Protein AF-A0A497J2Y2-F1 (afdb_monomer)

Solvent-accessible surface area (backbone atoms only — not comparable to full-atom values): 8817 Å² total; per-residue (Å²): 111,66,63,41,43,78,73,66,72,46,55,60,48,78,49,49,23,63,86,72,72,40,48,60,57,31,65,88,72,37,44,64,52,50,54,48,27,45,78,69,70,28,34,42,35,37,50,29,30,67,93,54,101,76,54,23,18,45,43,56,39,52,46,61,48,42,71,74,39,60,85,33,42,36,33,36,28,33,26,6,54,91,41,33,68,46,28,46,52,44,32,60,77,34,89,37,39,28,38,23,44,18,94,45,50,27,68,55,52,43,51,44,32,79,64,60,38,38,80,37,28,30,64,41,26,61,70,92,82,35,53,56,68,59,34,52,45,22,54,69,68,22,92,65,56,70,69,45,43,48,25,20,71,41,52,34,52,29,61,69,54,68,54,80,77,96,121

Radius of gyration: 15.16 Å; Cα contacts (8 Å, |Δi|>4): 322; chains: 1; bounding box: 32×37×40 Å

Nearest PDB structures (foldseek):
  3cjp-assembly1_B  TM=8.820E-01  e=4.544E-08  Clostridium acetobutylicum ATCC 824
  2dvu-assembly1_C  TM=8.072E-01  e=1.296E-07  Rhizobium sp. MTP-10005
  4qro-assembly1_A  TM=7.918E-01  e=1.227E-07  Polaromonas sp. JS666
  2dvt-assembly1_C  TM=7.922E-01  e=1.805E-07  Rhizobium sp. MTP-10005
  2dvu-assembly1_B  TM=8.020E-01  e=2.806E-07  Rhizobium sp. MTP-10005

Structure (mmCIF, N/CA/C/O backbone):
data_AF-A0A497J2Y2-F1
#
_entry.id   AF-A0A497J2Y2-F1
#
loop_
_atom_site.group_PDB
_atom_site.id
_atom_site.type_symbol
_atom_site.label_atom_id
_atom_site.label_alt_id
_atom_site.label_comp_id
_atom_site.label_asym_id
_atom_site.label_entity_id
_atom_site.label_seq_id
_atom_site.pdbx_PDB_ins_code
_atom_site.Cartn_x
_atom_site.Cartn_y
_atom_site.Cartn_z
_atom_site.occupancy
_atom_site.B_iso_or_equiv
_atom_site.auth_seq_id
_atom_site.auth_comp_id
_atom_site.auth_asym_id
_atom_site.auth_atom_id
_atom_site.pdbx_PDB_model_num
ATOM 1 N N . MET A 1 1 ? 3.227 -16.849 -11.328 1.00 88.31 1 MET A N 1
ATOM 2 C CA . MET A 1 1 ? 2.264 -16.055 -10.530 1.00 88.31 1 MET A CA 1
ATOM 3 C C . MET A 1 1 ? 0.906 -16.745 -10.469 1.00 88.31 1 MET A C 1
ATOM 5 O O . MET A 1 1 ? 0.468 -17.038 -9.366 1.00 88.31 1 MET A O 1
ATOM 9 N N . GLU A 1 2 ? 0.294 -17.099 -11.608 1.00 93.62 2 GLU A N 1
ATOM 10 C CA . GLU A 1 2 ? -1.011 -17.793 -11.644 1.00 93.62 2 GLU A CA 1
ATOM 11 C C . GLU A 1 2 ? -1.109 -19.046 -10.772 1.00 93.62 2 GLU A C 1
ATOM 13 O O . GLU A 1 2 ? -2.014 -19.134 -9.951 1.00 93.62 2 GLU A O 1
ATOM 18 N N . ASP A 1 3 ? -0.170 -19.984 -10.915 1.00 96.25 3 ASP A N 1
ATOM 19 C CA . ASP A 1 3 ? -0.136 -21.217 -10.115 1.00 96.25 3 ASP A CA 1
ATOM 20 C C . ASP A 1 3 ? -0.109 -20.931 -8.602 1.00 96.25 3 ASP A C 1
ATOM 22 O O . ASP A 1 3 ? -0.811 -21.568 -7.819 1.00 96.25 3 ASP A O 1
ATOM 26 N N . GLY A 1 4 ? 0.631 -19.895 -8.192 1.00 96.25 4 GLY A N 1
ATOM 27 C CA . GLY A 1 4 ? 0.705 -19.465 -6.798 1.00 96.25 4 GLY A CA 1
ATOM 28 C C . GLY A 1 4 ? -0.662 -19.070 -6.238 1.00 96.25 4 GLY A C 1
ATOM 29 O O . GLY A 1 4 ? -1.042 -19.501 -5.150 1.00 96.25 4 GLY A O 1
ATOM 30 N N . VAL A 1 5 ? -1.422 -18.290 -7.008 1.00 95.00 5 VAL A N 1
ATOM 31 C CA . VAL A 1 5 ? -2.756 -17.822 -6.606 1.00 95.00 5 VAL A CA 1
ATOM 32 C C . VAL A 1 5 ? -3.793 -18.943 -6.706 1.00 95.00 5 VAL A C 1
ATOM 34 O O . VAL A 1 5 ? -4.541 -19.172 -5.759 1.00 95.00 5 VAL A O 1
ATOM 37 N N . LYS A 1 6 ? -3.829 -19.673 -7.827 1.00 94.38 6 LYS A N 1
ATOM 38 C CA . LYS A 1 6 ? -4.859 -20.688 -8.110 1.00 94.38 6 LYS A CA 1
ATOM 39 C C . LYS A 1 6 ? -4.683 -21.975 -7.303 1.00 94.38 6 LYS A C 1
ATOM 41 O O . LYS A 1 6 ? -5.679 -22.616 -6.981 1.00 94.38 6 LYS A O 1
ATOM 46 N N . HIS A 1 7 ? -3.446 -22.360 -6.987 1.00 96.69 7 HIS A N 1
ATOM 47 C CA . HIS A 1 7 ? -3.152 -23.693 -6.448 1.00 96.69 7 HIS A CA 1
ATOM 48 C C . HIS A 1 7 ? -2.343 -23.686 -5.147 1.00 96.69 7 HIS A C 1
ATOM 50 O O . HIS A 1 7 ? -2.390 -24.671 -4.415 1.00 96.69 7 HIS A O 1
ATOM 56 N N . LYS A 1 8 ? -1.641 -22.594 -4.814 1.00 96.62 8 LYS A N 1
ATOM 57 C CA . LYS A 1 8 ? -0.794 -22.510 -3.602 1.00 96.6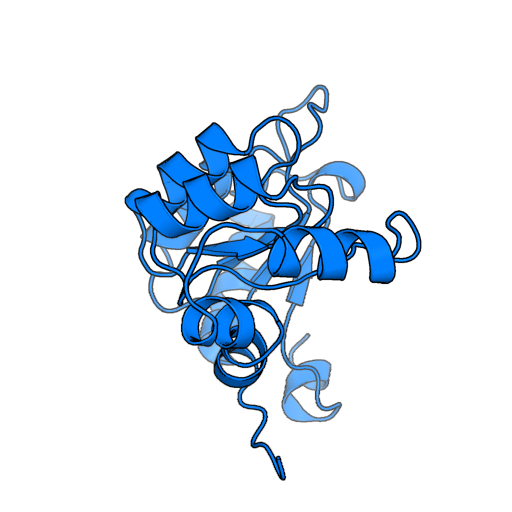2 8 LYS A CA 1
ATOM 58 C C . LYS A 1 8 ? -1.315 -21.544 -2.537 1.00 96.62 8 LYS A C 1
ATOM 60 O O . LYS A 1 8 ? -0.655 -21.334 -1.524 1.00 96.62 8 LYS A O 1
ATOM 65 N N . GLY A 1 9 ? -2.495 -20.962 -2.749 1.00 94.94 9 GLY A N 1
ATOM 66 C CA . GLY A 1 9 ? -3.165 -20.108 -1.768 1.00 94.94 9 GLY A CA 1
ATOM 67 C C . GLY A 1 9 ? -2.575 -18.704 -1.624 1.00 94.94 9 GLY A C 1
ATOM 68 O O . GLY A 1 9 ? -2.899 -18.021 -0.653 1.00 94.94 9 GLY A O 1
ATOM 69 N N . PHE A 1 10 ? -1.734 -18.246 -2.559 1.00 96.75 10 PHE A N 1
ATOM 70 C CA . PHE A 1 10 ? -1.225 -16.873 -2.533 1.00 96.75 10 PHE A CA 1
ATOM 71 C C . PHE A 1 10 ? -2.371 -15.874 -2.721 1.00 96.75 10 PHE A C 1
ATOM 73 O O . PHE A 1 10 ? -3.274 -16.087 -3.529 1.00 96.75 10 PHE A O 1
ATOM 80 N N . LYS A 1 11 ? -2.324 -14.772 -1.969 1.00 96.81 11 LYS A N 1
ATOM 81 C CA . LYS A 1 11 ? -3.404 -13.775 -1.897 1.00 96.81 11 LYS A CA 1
ATOM 82 C C . LYS A 1 11 ? -3.032 -12.401 -2.453 1.00 96.81 11 LYS A C 1
ATOM 84 O O . LYS A 1 11 ? -3.820 -11.484 -2.310 1.00 96.81 11 LYS A O 1
ATOM 89 N N . GLY A 1 12 ? -1.852 -12.242 -3.048 1.00 97.19 12 GLY A N 1
ATOM 90 C CA . GLY A 1 12 ? -1.335 -10.953 -3.510 1.00 97.19 12 GLY A CA 1
ATOM 91 C C . GLY A 1 12 ? -0.000 -11.093 -4.233 1.00 97.19 12 GLY A C 1
ATOM 92 O O . GLY A 1 12 ? 0.609 -12.167 -4.219 1.00 97.19 12 GLY A O 1
ATOM 93 N N . ILE A 1 13 ? 0.450 -10.007 -4.857 1.00 97.94 13 ILE A N 1
ATOM 94 C CA . ILE A 1 13 ? 1.747 -9.908 -5.540 1.00 97.94 13 ILE A CA 1
ATOM 95 C C . ILE A 1 13 ? 2.511 -8.716 -4.955 1.00 97.94 13 ILE A C 1
ATOM 97 O O . ILE A 1 13 ? 1.941 -7.643 -4.772 1.00 97.94 13 ILE A O 1
ATOM 101 N N . LYS A 1 14 ? 3.802 -8.897 -4.660 1.00 97.56 14 LYS A N 1
ATOM 102 C CA . LYS A 1 14 ? 4.692 -7.861 -4.116 1.00 97.56 14 LYS A CA 1
ATOM 103 C C . LYS A 1 14 ? 5.864 -7.625 -5.063 1.00 97.56 14 LYS A C 1
ATOM 105 O O . LYS A 1 14 ? 6.467 -8.588 -5.525 1.00 97.56 14 LYS A O 1
ATOM 110 N N . LEU A 1 15 ? 6.175 -6.358 -5.320 1.00 97.38 15 LEU A N 1
ATOM 111 C CA . LEU A 1 15 ? 7.235 -5.905 -6.224 1.00 97.38 15 LEU A CA 1
ATOM 112 C C . LEU A 1 15 ? 8.209 -4.960 -5.500 1.00 97.38 15 LEU A C 1
ATOM 114 O O . LEU A 1 15 ? 7.786 -4.188 -4.625 1.00 97.38 15 LEU A O 1
ATOM 118 N N . HIS A 1 16 ? 9.491 -4.982 -5.886 1.00 95.50 16 HIS A N 1
ATOM 119 C CA . HIS A 1 16 ? 10.537 -4.105 -5.336 1.00 95.50 16 HIS A CA 1
ATOM 120 C C . HIS A 1 16 ? 11.204 -3.257 -6.436 1.00 95.50 16 HIS A C 1
ATOM 122 O O . HIS A 1 16 ? 12.373 -3.480 -6.748 1.00 95.50 16 HIS A O 1
ATOM 128 N N . PRO A 1 17 ? 10.503 -2.234 -6.971 1.00 94.06 17 PRO A N 1
ATOM 129 C CA . PRO A 1 17 ? 10.947 -1.402 -8.101 1.00 94.06 17 PRO A CA 1
ATOM 130 C C . PRO A 1 17 ? 12.397 -0.909 -7.999 1.00 94.06 17 PRO A C 1
ATOM 132 O O . PRO A 1 17 ? 13.183 -1.038 -8.935 1.00 94.06 17 PRO A O 1
ATOM 135 N N . ARG A 1 18 ? 12.785 -0.413 -6.817 1.00 90.19 18 ARG A N 1
ATOM 136 C CA . ARG A 1 18 ? 14.147 0.053 -6.530 1.00 90.19 18 ARG A CA 1
ATOM 137 C C . ARG A 1 18 ? 15.188 -1.067 -6.619 1.00 90.19 18 ARG A C 1
ATOM 139 O O . ARG A 1 18 ? 16.223 -0.897 -7.253 1.00 90.19 18 ARG A O 1
ATOM 146 N N . ASN A 1 19 ? 14.948 -2.190 -5.943 1.00 90.94 19 ASN A N 1
ATOM 147 C CA . ASN A 1 19 ? 15.896 -3.307 -5.869 1.00 90.94 19 ASN A CA 1
ATOM 148 C C . ASN A 1 19 ? 15.991 -4.075 -7.191 1.00 90.94 19 ASN A C 1
ATOM 150 O O . ASN A 1 19 ? 17.034 -4.644 -7.499 1.00 90.94 19 ASN A O 1
ATOM 154 N N . GLU A 1 20 ? 14.899 -4.089 -7.947 1.00 92.88 20 GLU A N 1
ATOM 155 C CA . GLU A 1 20 ? 14.740 -4.821 -9.203 1.00 92.88 20 GLU A CA 1
ATOM 156 C C . GLU A 1 20 ? 14.958 -3.914 -10.434 1.00 92.88 20 GLU A C 1
ATOM 158 O O . GLU A 1 20 ? 14.871 -4.382 -11.567 1.00 92.88 20 GLU A O 1
ATOM 163 N N . ALA A 1 21 ? 15.294 -2.637 -10.209 1.00 93.00 21 ALA A N 1
ATOM 164 C CA . ALA A 1 21 ? 15.669 -1.634 -11.206 1.00 93.00 21 ALA A CA 1
ATOM 165 C C . ALA A 1 21 ? 14.622 -1.383 -12.311 1.00 93.00 21 ALA A C 1
ATOM 167 O O . ALA A 1 21 ? 14.952 -1.338 -13.499 1.00 93.00 21 ALA A O 1
ATOM 168 N N . PHE A 1 22 ? 13.363 -1.167 -11.924 1.00 94.56 22 PHE A N 1
ATOM 169 C CA . PHE A 1 22 ? 12.305 -0.720 -12.834 1.00 94.56 22 PHE A CA 1
ATOM 170 C C . PHE A 1 22 ? 11.419 0.349 -12.189 1.00 94.56 22 PHE A C 1
ATOM 172 O O . PHE A 1 22 ? 11.196 0.293 -10.983 1.00 94.56 22 PHE A O 1
ATOM 179 N N . PRO A 1 23 ? 10.857 1.298 -12.957 1.00 95.06 23 PRO A N 1
ATOM 180 C CA . PRO A 1 23 ? 9.886 2.241 -12.417 1.00 95.06 23 PRO A CA 1
ATOM 181 C C . PRO A 1 23 ? 8.537 1.553 -12.173 1.00 95.06 23 PRO A C 1
ATOM 183 O O . PRO A 1 23 ? 8.110 0.716 -12.974 1.00 95.06 23 PRO A O 1
ATOM 186 N N . ILE A 1 24 ? 7.847 1.923 -11.088 1.00 96.06 24 ILE A N 1
ATOM 187 C CA . ILE A 1 24 ? 6.520 1.383 -10.722 1.00 96.06 24 ILE A CA 1
ATOM 188 C C . ILE A 1 24 ? 5.538 1.400 -11.904 1.00 96.06 24 ILE A C 1
ATOM 190 O O . ILE A 1 24 ? 4.823 0.427 -12.113 1.00 96.06 24 ILE A O 1
ATOM 194 N N . ASN A 1 25 ? 5.529 2.470 -12.697 1.00 96.56 25 ASN A N 1
ATOM 195 C CA . ASN A 1 25 ? 4.638 2.659 -13.843 1.00 96.56 25 ASN A CA 1
ATOM 196 C C . ASN A 1 25 ? 5.197 2.102 -15.167 1.00 96.56 25 ASN A C 1
ATOM 198 O O . ASN A 1 25 ? 4.777 2.524 -16.240 1.00 96.56 25 ASN A O 1
ATOM 202 N N . SER A 1 26 ? 6.161 1.175 -15.138 1.00 97.69 26 SER A N 1
ATOM 203 C CA . SER A 1 26 ? 6.675 0.575 -16.373 1.00 97.69 26 SER A CA 1
ATOM 204 C C . SER A 1 26 ? 5.570 -0.190 -17.109 1.00 97.69 26 SER A C 1
ATOM 206 O O . SER A 1 26 ? 5.223 -1.306 -16.723 1.00 97.69 26 SER A O 1
ATOM 208 N N . GLU A 1 27 ? 5.079 0.354 -18.223 1.00 97.25 27 GLU A N 1
ATOM 209 C CA . GLU A 1 27 ? 4.075 -0.320 -19.060 1.00 97.25 27 GLU A CA 1
ATOM 210 C C . GLU A 1 27 ? 4.556 -1.689 -19.549 1.00 97.25 27 GLU A C 1
ATOM 212 O O . GLU A 1 27 ? 3.810 -2.659 -19.587 1.00 97.25 27 GLU A O 1
ATOM 217 N N . LYS A 1 28 ? 5.842 -1.809 -19.883 1.00 97.44 28 LYS A N 1
ATOM 218 C CA . LYS A 1 28 ? 6.400 -3.061 -20.403 1.00 97.44 28 LYS A CA 1
ATOM 219 C C . LYS A 1 28 ? 6.516 -4.153 -19.336 1.00 97.44 28 LYS A C 1
ATOM 221 O O . LYS A 1 28 ? 6.362 -5.328 -19.660 1.00 97.44 28 LYS A O 1
ATOM 226 N N . LEU A 1 29 ? 6.863 -3.787 -18.101 1.00 97.06 29 LEU A N 1
ATOM 227 C CA . LEU A 1 29 ? 7.198 -4.753 -17.048 1.00 97.06 29 LEU A CA 1
ATOM 228 C C . LEU A 1 29 ? 6.062 -4.952 -16.045 1.00 97.06 29 LEU A C 1
ATOM 230 O O . LEU A 1 29 ? 5.816 -6.080 -15.625 1.00 97.06 29 LEU A O 1
ATOM 234 N N . VAL A 1 30 ? 5.372 -3.878 -15.662 1.00 98.19 30 VAL A N 1
ATOM 235 C CA . VAL A 1 30 ? 4.417 -3.881 -14.550 1.00 98.19 30 VAL A CA 1
ATOM 236 C C . VAL A 1 30 ? 2.974 -3.999 -15.033 1.00 98.19 30 VAL A C 1
ATOM 238 O O . VAL A 1 30 ? 2.201 -4.719 -14.405 1.00 98.19 30 VAL A O 1
ATOM 241 N N . PHE A 1 31 ? 2.590 -3.391 -16.160 1.00 98.31 31 PHE A N 1
ATOM 242 C CA . PHE A 1 31 ? 1.190 -3.452 -16.616 1.00 98.31 31 PHE A CA 1
ATOM 243 C C . PHE A 1 31 ? 0.720 -4.883 -16.938 1.00 98.31 31 PHE A C 1
ATOM 245 O O . PHE A 1 31 ? -0.386 -5.225 -16.526 1.00 98.31 31 PHE A O 1
ATOM 252 N N . PRO A 1 32 ? 1.531 -5.780 -17.541 1.00 98.31 32 PRO A N 1
ATOM 253 C CA . PRO A 1 32 ? 1.147 -7.187 -17.685 1.00 98.31 32 PRO A CA 1
ATOM 254 C C . PRO A 1 32 ? 0.916 -7.895 -16.339 1.00 98.31 32 PRO A C 1
ATOM 256 O O . PRO A 1 32 ? 0.085 -8.798 -16.237 1.00 98.31 32 PRO A O 1
ATOM 259 N N . ILE A 1 33 ? 1.631 -7.482 -15.285 1.00 98.12 33 ILE A N 1
ATOM 260 C CA . ILE A 1 33 ? 1.440 -8.003 -13.924 1.00 98.12 33 ILE A CA 1
ATOM 261 C C . ILE A 1 33 ? 0.136 -7.459 -13.331 1.00 98.12 33 ILE A C 1
ATOM 263 O O . ILE A 1 33 ? -0.596 -8.217 -12.697 1.00 98.12 33 ILE A O 1
ATOM 267 N N . ALA A 1 34 ? -0.181 -6.183 -13.560 1.00 98.44 34 ALA A N 1
ATOM 268 C CA . ALA A 1 34 ? -1.435 -5.568 -13.129 1.00 98.44 34 ALA A CA 1
ATOM 269 C C . ALA A 1 34 ? -2.654 -6.163 -13.841 1.00 98.44 34 ALA A C 1
ATOM 271 O O . ALA A 1 34 ? -3.631 -6.512 -13.181 1.00 98.44 34 ALA A O 1
ATOM 272 N N . GLU A 1 35 ? -2.567 -6.403 -15.149 1.00 98.38 35 GLU A N 1
ATOM 273 C CA . GLU A 1 35 ? -3.609 -7.096 -15.907 1.00 98.38 35 GLU A CA 1
ATOM 274 C C . GLU A 1 35 ? -3.843 -8.511 -15.354 1.00 98.38 35 GLU A C 1
ATOM 276 O O . GLU A 1 35 ? -4.981 -8.962 -15.191 1.00 98.38 35 GLU A O 1
ATOM 281 N N . LEU A 1 36 ? -2.765 -9.221 -15.007 1.00 98.00 36 LEU A N 1
ATOM 282 C CA . LEU A 1 36 ? -2.882 -10.529 -14.378 1.00 98.00 36 LEU A CA 1
ATOM 283 C C . LEU A 1 36 ? -3.501 -10.439 -12.975 1.00 98.00 36 LEU A C 1
ATOM 285 O O . LEU A 1 36 ? -4.358 -11.254 -12.630 1.00 98.00 36 LEU A O 1
ATOM 289 N N . ALA A 1 37 ? -3.091 -9.460 -12.170 1.00 98.25 37 ALA A N 1
ATOM 290 C CA . ALA A 1 37 ? -3.633 -9.223 -10.837 1.00 98.25 37 ALA A CA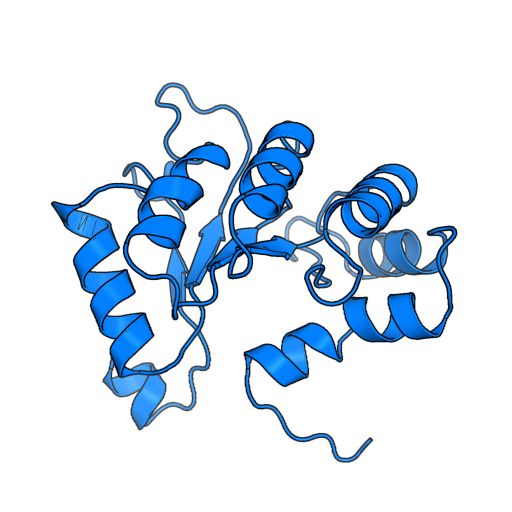 1
ATOM 291 C C . ALA A 1 37 ? -5.136 -8.904 -10.883 1.00 98.25 37 ALA A C 1
ATOM 293 O O . ALA A 1 37 ? -5.893 -9.456 -10.083 1.00 98.25 37 ALA A O 1
ATOM 294 N N . SER A 1 38 ? -5.570 -8.118 -11.875 1.00 98.06 38 SER A N 1
ATOM 295 C CA . SER A 1 38 ? -6.979 -7.845 -12.183 1.00 98.06 38 SER A CA 1
ATOM 296 C C . SER A 1 38 ? -7.751 -9.135 -12.469 1.00 98.06 38 SER A C 1
ATOM 298 O O . SER A 1 38 ? -8.711 -9.463 -11.763 1.00 98.06 38 SER A O 1
ATOM 300 N N . LYS A 1 39 ? -7.272 -9.954 -13.419 1.00 97.81 39 LYS A N 1
ATOM 301 C CA . LYS A 1 39 ? -7.891 -11.249 -13.776 1.00 97.81 39 LYS A CA 1
ATOM 302 C C . LYS A 1 39 ? -7.994 -12.200 -12.581 1.00 97.81 39 LYS A C 1
ATOM 304 O O . LYS A 1 39 ? -8.985 -12.916 -12.438 1.00 97.81 39 LYS A O 1
ATOM 309 N N . LEU A 1 40 ? -6.970 -12.219 -11.731 1.00 97.31 40 LEU A N 1
ATOM 310 C CA . LEU A 1 40 ? -6.896 -13.078 -10.548 1.00 97.31 40 LEU A CA 1
ATOM 311 C C . LEU A 1 40 ? -7.593 -12.489 -9.313 1.00 97.31 40 LEU A C 1
ATOM 313 O O . LEU A 1 40 ? -7.754 -13.209 -8.328 1.00 97.31 40 LEU A O 1
ATOM 317 N N . LYS A 1 41 ? -8.019 -11.221 -9.364 1.00 96.94 41 LYS A N 1
ATOM 318 C CA . LYS A 1 41 ? -8.623 -10.471 -8.252 1.00 96.94 41 LYS A CA 1
ATOM 319 C C . LYS A 1 41 ? -7.750 -10.471 -6.994 1.00 96.94 41 LYS A C 1
ATOM 321 O O . LYS A 1 41 ? -8.230 -10.749 -5.895 1.00 96.94 41 LYS A O 1
ATOM 326 N N . VAL A 1 42 ? -6.461 -10.179 -7.162 1.00 98.19 42 VAL A N 1
ATOM 327 C CA . VAL A 1 42 ? -5.494 -10.067 -6.059 1.00 98.19 42 VAL A CA 1
ATOM 328 C C . VAL A 1 42 ? -4.848 -8.676 -6.037 1.00 98.19 42 VAL A C 1
ATOM 330 O O . VAL A 1 42 ? -4.633 -8.098 -7.100 1.00 98.19 42 VAL A O 1
ATOM 333 N N . PRO A 1 43 ? -4.523 -8.117 -4.857 1.00 98.62 43 PRO A N 1
ATOM 334 C CA . PRO A 1 43 ? -3.850 -6.831 -4.744 1.00 98.62 43 PRO A CA 1
ATOM 335 C C . PRO A 1 43 ? -2.395 -6.876 -5.225 1.00 98.62 43 PRO A C 1
ATOM 337 O O . PRO A 1 43 ? -1.713 -7.908 -5.144 1.00 98.62 43 PRO A O 1
ATOM 340 N N . LEU A 1 44 ? -1.904 -5.704 -5.622 1.00 98.75 44 LEU A N 1
ATOM 341 C CA . LEU A 1 44 ? -0.484 -5.419 -5.800 1.00 98.75 44 LEU A CA 1
ATOM 342 C C . LEU A 1 44 ? 0.042 -4.637 -4.598 1.00 98.75 44 LEU A C 1
ATOM 344 O O . LEU A 1 44 ? -0.569 -3.659 -4.187 1.00 98.75 44 LEU A O 1
ATOM 348 N N . LEU A 1 45 ? 1.194 -5.022 -4.059 1.00 98.69 45 LEU A N 1
ATOM 349 C CA . LEU A 1 45 ? 1.924 -4.263 -3.047 1.00 98.69 45 LEU A CA 1
ATOM 350 C C . LEU A 1 45 ? 3.256 -3.813 -3.645 1.00 98.69 45 LEU A C 1
ATOM 352 O O . LEU A 1 45 ? 4.072 -4.636 -4.058 1.00 98.69 45 LEU A O 1
ATOM 356 N N . PHE A 1 46 ? 3.524 -2.514 -3.630 1.00 98.12 46 PHE A N 1
ATOM 357 C CA . PHE A 1 46 ? 4.799 -1.973 -4.095 1.00 98.12 46 PHE A CA 1
ATOM 358 C C . PHE A 1 46 ? 5.664 -1.577 -2.914 1.00 98.12 46 PHE A C 1
ATOM 360 O O . PHE A 1 46 ? 5.177 -1.083 -1.899 1.00 98.12 46 PHE A O 1
ATOM 367 N N . HIS A 1 47 ? 6.964 -1.856 -2.991 1.00 96.69 47 HIS A N 1
ATOM 368 C CA . HIS A 1 47 ? 7.906 -1.140 -2.139 1.00 96.69 47 HIS A CA 1
ATOM 369 C C . HIS A 1 47 ? 7.951 0.300 -2.640 1.00 96.69 47 HIS A C 1
ATOM 371 O O . HIS A 1 47 ? 8.187 0.514 -3.828 1.00 96.69 47 HIS A O 1
ATOM 377 N N . THR A 1 48 ? 7.681 1.260 -1.758 1.00 94.88 48 THR A N 1
ATOM 378 C CA . THR A 1 48 ? 7.679 2.679 -2.116 1.00 94.88 48 THR A CA 1
ATOM 379 C C . THR A 1 48 ? 8.455 3.495 -1.097 1.00 94.88 48 THR A C 1
ATOM 381 O O . THR A 1 48 ? 8.602 3.098 0.061 1.00 94.88 48 THR A O 1
ATOM 384 N N . GLY A 1 49 ? 8.932 4.654 -1.531 1.00 81.75 49 GLY A N 1
ATOM 385 C CA . GLY A 1 49 ? 9.761 5.514 -0.703 1.00 81.75 49 GLY A CA 1
ATOM 386 C C . GLY A 1 49 ? 11.246 5.175 -0.768 1.00 81.75 49 GLY A C 1
ATOM 387 O O . GLY A 1 49 ? 11.674 4.278 -1.487 1.00 81.75 49 GLY A O 1
ATOM 388 N N . ASP A 1 50 ? 12.009 5.948 0.007 1.00 74.12 50 ASP A N 1
ATOM 389 C CA . ASP A 1 50 ? 13.447 6.198 -0.144 1.00 74.12 50 ASP A CA 1
ATOM 390 C C . ASP A 1 50 ? 13.806 6.790 -1.522 1.00 74.12 50 ASP A C 1
ATOM 392 O O . ASP A 1 50 ? 13.591 6.147 -2.547 1.00 74.12 50 ASP A O 1
ATOM 396 N N . PRO A 1 51 ? 14.376 8.009 -1.586 1.00 62.88 51 PRO A N 1
ATOM 397 C CA . PRO A 1 51 ? 14.877 8.534 -2.848 1.00 62.88 51 PRO A CA 1
ATOM 398 C C . PRO A 1 51 ? 16.022 7.638 -3.332 1.00 62.88 51 PRO A C 1
ATOM 400 O O . PRO A 1 51 ? 17.091 7.589 -2.719 1.00 62.88 51 PRO A O 1
ATOM 403 N N . ASP A 1 52 ? 15.792 6.904 -4.415 1.00 66.88 52 ASP A N 1
ATOM 404 C CA . ASP A 1 52 ? 16.867 6.361 -5.232 1.00 66.88 52 ASP A CA 1
ATOM 405 C C . ASP A 1 52 ? 17.225 7.364 -6.338 1.00 66.88 52 ASP A C 1
ATOM 407 O O . ASP A 1 52 ? 16.496 8.321 -6.604 1.00 66.88 52 ASP A O 1
ATOM 411 N N . THR A 1 53 ? 18.387 7.180 -6.965 1.00 69.81 53 THR A N 1
ATOM 412 C CA . THR A 1 53 ? 18.879 8.071 -8.029 1.00 69.81 53 THR A CA 1
ATOM 413 C C . THR A 1 53 ? 17.932 8.145 -9.234 1.00 69.81 53 THR A C 1
ATOM 415 O O . THR A 1 53 ? 18.047 9.070 -10.033 1.00 69.81 53 THR A O 1
ATOM 418 N N . TYR A 1 54 ? 17.008 7.191 -9.376 1.00 80.94 54 TYR A N 1
ATOM 419 C CA . TYR A 1 54 ? 16.217 6.977 -10.584 1.00 80.94 54 TYR A CA 1
ATOM 420 C C . TYR A 1 54 ? 14.715 7.262 -10.408 1.00 80.94 54 TYR A C 1
ATOM 422 O O . TYR A 1 54 ? 13.977 7.245 -11.390 1.00 80.94 54 TYR A O 1
ATOM 430 N N . GLY A 1 55 ? 14.251 7.537 -9.187 1.00 88.75 55 GLY A N 1
ATOM 431 C CA . GLY A 1 55 ? 12.843 7.762 -8.857 1.00 88.75 55 GLY A CA 1
ATOM 432 C C . GLY A 1 55 ? 11.956 6.518 -8.978 1.00 88.75 55 GLY A C 1
ATOM 433 O O . GLY A 1 55 ? 10.736 6.651 -9.020 1.00 88.75 55 GLY A O 1
ATOM 434 N N . PHE A 1 56 ? 12.520 5.307 -9.035 1.00 93.69 56 PHE A N 1
ATOM 435 C CA . PHE A 1 56 ? 11.766 4.099 -9.399 1.00 93.69 56 PHE A CA 1
ATOM 436 C C . PHE A 1 56 ? 10.656 3.738 -8.412 1.00 93.69 56 PHE A C 1
ATOM 438 O O . PHE A 1 56 ? 9.618 3.218 -8.821 1.00 93.69 56 PHE A O 1
ATOM 445 N N . ALA A 1 57 ? 10.863 4.035 -7.129 1.00 94.00 57 ALA A N 1
ATOM 446 C CA . ALA A 1 57 ? 9.928 3.750 -6.044 1.00 94.00 57 ALA A CA 1
ATOM 447 C C . ALA A 1 57 ? 9.113 4.981 -5.587 1.00 94.00 57 ALA A C 1
ATOM 449 O O . ALA A 1 57 ? 8.582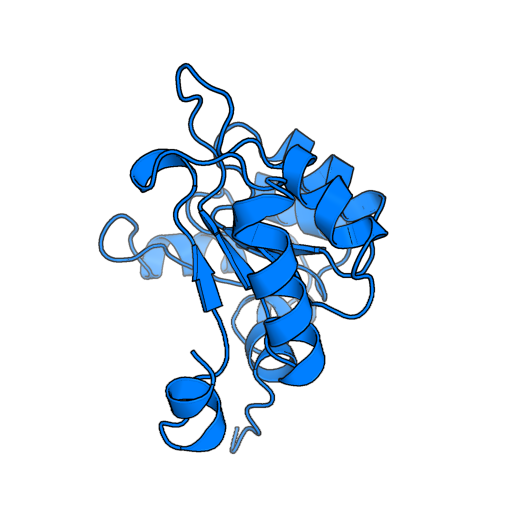 4.988 -4.470 1.00 94.00 57 ALA A O 1
ATOM 450 N N . GLN A 1 58 ? 9.023 6.034 -6.410 1.00 95.25 58 GLN A N 1
ATOM 451 C CA . GLN A 1 58 ? 8.268 7.239 -6.063 1.00 95.25 58 GLN A CA 1
ATOM 452 C C . GLN A 1 58 ? 6.756 6.930 -5.974 1.00 95.25 58 GLN A C 1
ATOM 454 O O . GLN A 1 58 ? 6.183 6.441 -6.949 1.00 95.25 58 GLN A O 1
ATOM 459 N N . PRO A 1 59 ? 6.075 7.224 -4.844 1.00 95.88 59 PRO A N 1
ATOM 460 C CA . PRO A 1 59 ? 4.680 6.827 -4.639 1.00 95.88 59 PRO A CA 1
ATOM 461 C C . PRO A 1 59 ? 3.711 7.353 -5.698 1.00 95.88 59 PRO A C 1
ATOM 463 O O . PRO A 1 59 ? 2.785 6.647 -6.070 1.00 95.88 59 PRO A O 1
ATOM 466 N N . THR A 1 60 ? 3.924 8.558 -6.230 1.00 96.50 60 THR A N 1
ATOM 467 C CA . THR A 1 60 ? 3.035 9.142 -7.251 1.00 96.50 60 THR A CA 1
ATOM 468 C C . THR A 1 60 ? 2.963 8.318 -8.532 1.00 96.50 60 THR A C 1
ATOM 470 O O . THR A 1 60 ? 1.954 8.390 -9.224 1.00 96.50 60 THR A O 1
ATOM 473 N N . LEU A 1 61 ? 3.973 7.489 -8.821 1.00 96.81 61 LEU A N 1
ATOM 474 C CA . LEU A 1 61 ? 3.971 6.605 -9.989 1.00 96.81 61 LEU A CA 1
ATOM 475 C C . LEU A 1 61 ? 2.895 5.514 -9.911 1.00 96.81 61 LEU A C 1
ATOM 477 O O . LEU A 1 61 ? 2.528 4.960 -10.942 1.00 96.81 61 LEU A O 1
ATOM 481 N N . VAL A 1 62 ? 2.349 5.201 -8.725 1.00 97.81 62 VAL A N 1
ATOM 482 C CA . VAL A 1 62 ? 1.208 4.269 -8.652 1.00 97.81 62 VAL A CA 1
ATOM 483 C C . VAL A 1 62 ? -0.065 4.848 -9.279 1.00 97.81 62 VAL A C 1
ATOM 485 O O . VAL A 1 62 ? -0.982 4.084 -9.561 1.00 97.81 62 VAL A O 1
ATOM 488 N N . GLY A 1 63 ? -0.123 6.165 -9.519 1.00 98.38 63 GLY A N 1
ATOM 489 C CA . GLY A 1 63 ? -1.265 6.829 -10.149 1.00 98.38 63 GLY A CA 1
ATOM 490 C C . GLY A 1 63 ? -1.560 6.304 -11.554 1.00 98.38 63 GLY A C 1
ATOM 491 O O . GLY A 1 63 ? -2.712 6.023 -11.853 1.00 98.38 63 GLY A O 1
ATOM 492 N N . ASP A 1 64 ? -0.532 6.062 -12.373 1.00 98.31 64 ASP A N 1
ATOM 493 C CA . ASP A 1 64 ? -0.717 5.559 -13.745 1.00 98.31 64 ASP A CA 1
ATOM 494 C C . ASP A 1 64 ? -1.344 4.154 -13.759 1.00 98.31 64 ASP A C 1
ATOM 496 O O . ASP A 1 64 ? -2.208 3.840 -14.577 1.00 98.31 64 ASP A O 1
ATOM 500 N N . LEU A 1 65 ? -0.943 3.306 -12.804 1.00 98.06 65 LEU A N 1
ATOM 501 C CA . LEU A 1 65 ? -1.549 1.989 -12.591 1.00 98.06 65 LEU A CA 1
ATOM 502 C C . LEU A 1 65 ? -2.979 2.103 -12.065 1.00 98.06 65 LEU A C 1
ATOM 504 O O . LEU A 1 65 ? -3.839 1.339 -12.490 1.00 98.06 65 LEU A O 1
ATOM 508 N N . ALA A 1 66 ? -3.222 3.022 -11.131 1.00 98.38 66 ALA A N 1
ATOM 509 C CA . ALA A 1 66 ? -4.529 3.210 -10.521 1.00 98.38 66 ALA A CA 1
ATOM 510 C C . ALA A 1 66 ? -5.570 3.720 -11.528 1.00 98.38 66 ALA A C 1
ATOM 512 O O . ALA A 1 66 ? -6.705 3.250 -11.500 1.00 98.38 66 ALA A O 1
ATOM 513 N N . ASP A 1 67 ? -5.164 4.617 -12.429 1.00 98.44 67 ASP A N 1
ATOM 514 C CA . ASP A 1 67 ? -5.986 5.133 -13.529 1.00 98.44 67 ASP A CA 1
ATOM 515 C C . ASP A 1 67 ? -6.279 4.051 -14.579 1.00 98.44 67 ASP A C 1
ATOM 517 O O . ASP A 1 67 ? -7.416 3.881 -15.015 1.00 98.44 67 ASP A O 1
ATOM 521 N N . THR A 1 68 ? -5.260 3.264 -14.942 1.00 98.44 68 THR A N 1
ATOM 522 C CA . THR A 1 68 ? -5.379 2.226 -15.981 1.00 98.44 68 THR A CA 1
ATOM 523 C C . THR A 1 68 ? -6.140 0.985 -15.498 1.00 98.44 68 THR A C 1
ATOM 525 O O . THR A 1 68 ? -6.874 0.372 -16.271 1.00 98.44 68 THR A O 1
ATOM 528 N N . PHE A 1 69 ? -5.968 0.601 -14.229 1.00 98.38 69 PHE A N 1
ATOM 529 C CA . PHE A 1 69 ? -6.542 -0.606 -13.625 1.00 98.38 69 PHE A CA 1
ATOM 530 C C . PHE A 1 69 ? -7.333 -0.260 -12.348 1.00 98.38 69 PHE A C 1
ATOM 532 O O . PHE A 1 69 ? -6.942 -0.673 -11.246 1.00 98.38 69 PHE A O 1
ATOM 539 N N . PRO A 1 70 ? -8.444 0.496 -12.454 1.00 98.25 70 PRO A N 1
ATOM 540 C CA . PRO A 1 70 ? -9.209 0.978 -11.300 1.00 98.25 70 PRO A CA 1
ATOM 541 C C . PRO A 1 70 ? -9.790 -0.151 -10.430 1.00 98.25 70 PRO A C 1
ATOM 543 O O . PRO A 1 70 ? -10.100 0.051 -9.256 1.00 98.25 70 PRO A O 1
ATOM 546 N N . GLU A 1 71 ? -9.925 -1.361 -10.970 1.00 97.75 71 GLU A N 1
ATOM 547 C CA . GLU A 1 71 ? -10.381 -2.555 -10.258 1.00 97.75 71 GLU A CA 1
ATOM 548 C C . GLU A 1 71 ? -9.288 -3.247 -9.426 1.00 97.75 71 GLU A C 1
ATOM 550 O O . GLU A 1 71 ? -9.598 -4.064 -8.551 1.00 97.75 71 GLU A O 1
ATOM 555 N N . VAL A 1 72 ? -8.011 -2.948 -9.679 1.00 98.56 72 VAL A N 1
ATOM 556 C CA . VAL A 1 72 ? -6.885 -3.543 -8.953 1.00 98.56 72 VAL A CA 1
ATOM 557 C C . VAL A 1 72 ? -6.632 -2.744 -7.686 1.00 98.56 72 VAL A C 1
ATOM 559 O O . VAL A 1 72 ? -6.377 -1.547 -7.730 1.00 98.56 72 VAL A O 1
ATOM 562 N N . THR A 1 73 ? -6.651 -3.415 -6.535 1.00 98.81 73 THR A N 1
ATOM 563 C CA . THR A 1 73 ? -6.219 -2.796 -5.276 1.00 98.81 73 THR A CA 1
ATOM 564 C C . THR A 1 73 ? -4.699 -2.645 -5.269 1.00 98.81 73 THR A C 1
ATOM 566 O O . THR A 1 73 ? -3.978 -3.643 -5.373 1.00 98.81 73 THR A O 1
ATOM 569 N N . ILE A 1 74 ? -4.211 -1.417 -5.102 1.00 98.88 74 ILE A N 1
ATOM 570 C CA . ILE A 1 74 ? -2.782 -1.094 -5.077 1.00 98.88 74 ILE A CA 1
ATOM 571 C C . ILE A 1 74 ? -2.399 -0.629 -3.677 1.00 98.88 74 ILE A C 1
ATOM 573 O O . ILE A 1 74 ? -2.889 0.379 -3.181 1.00 98.88 74 ILE A O 1
ATOM 577 N N . ILE A 1 75 ? -1.495 -1.355 -3.034 1.00 98.88 75 ILE A N 1
ATOM 578 C CA . ILE A 1 75 ? -0.993 -1.048 -1.702 1.00 98.88 75 ILE A CA 1
ATOM 579 C C . ILE A 1 75 ? 0.372 -0.365 -1.832 1.00 98.88 75 ILE A C 1
ATOM 581 O O . ILE A 1 75 ? 1.334 -0.925 -2.371 1.00 98.88 75 ILE A O 1
ATOM 585 N N . VAL A 1 76 ? 0.454 0.851 -1.305 1.00 98.62 76 VAL A N 1
ATOM 586 C CA . VAL A 1 76 ? 1.663 1.674 -1.234 1.00 98.62 76 VAL A CA 1
ATOM 587 C C . VAL A 1 76 ? 2.406 1.305 0.047 1.00 98.62 76 VAL A C 1
ATOM 589 O O . VAL A 1 76 ? 2.058 1.761 1.140 1.00 98.62 76 VAL A O 1
ATOM 592 N N . GLY A 1 77 ? 3.404 0.427 -0.084 1.00 98.06 77 GLY A N 1
ATOM 593 C CA . GLY A 1 77 ? 4.210 -0.054 1.037 1.00 98.06 77 GLY A CA 1
ATOM 594 C C . GLY A 1 77 ? 4.951 1.083 1.731 1.00 98.06 77 GLY A C 1
ATOM 595 O O . GLY A 1 77 ? 5.502 1.957 1.059 1.00 98.06 77 GLY A O 1
ATOM 596 N N . HIS A 1 78 ? 4.967 1.056 3.061 1.00 97.19 78 HIS A N 1
ATOM 597 C CA . HIS A 1 78 ? 5.549 2.080 3.930 1.00 97.19 78 HIS A CA 1
ATOM 598 C C . HIS A 1 78 ? 4.970 3.474 3.703 1.00 97.19 78 HIS A C 1
ATOM 600 O O . HIS A 1 78 ? 5.651 4.438 4.023 1.00 97.19 78 HIS A O 1
ATOM 606 N N . MET A 1 79 ? 3.810 3.601 3.042 1.00 97.75 79 MET A N 1
ATOM 607 C CA . MET A 1 79 ? 3.200 4.880 2.662 1.00 97.75 79 MET A CA 1
ATOM 608 C C . MET A 1 79 ? 4.243 5.861 2.092 1.00 97.75 79 MET A C 1
ATOM 610 O O . MET A 1 79 ? 4.259 7.033 2.425 1.00 97.75 79 MET A O 1
ATOM 614 N N . GLY A 1 80 ? 5.181 5.388 1.267 1.00 94.81 80 GLY A N 1
ATOM 615 C CA . GLY A 1 80 ? 6.227 6.233 0.684 1.00 94.81 80 GLY A CA 1
ATOM 616 C C . GLY A 1 80 ? 7.350 6.694 1.625 1.00 94.81 80 GLY A C 1
ATOM 617 O O . GLY A 1 80 ? 8.188 7.498 1.208 1.00 94.81 80 GLY A O 1
ATOM 618 N N . LYS A 1 81 ? 7.427 6.209 2.869 1.00 93.69 81 LYS A N 1
ATOM 619 C CA . LYS A 1 81 ? 8.401 6.613 3.899 1.00 93.69 81 LYS A CA 1
ATOM 620 C C . LYS A 1 81 ? 8.443 8.138 4.060 1.00 93.69 81 LYS A C 1
ATOM 622 O O . LYS A 1 81 ? 7.493 8.765 4.509 1.00 93.69 81 LYS A O 1
ATOM 627 N N . ARG A 1 82 ? 9.550 8.776 3.664 1.00 93.31 82 ARG A N 1
ATOM 628 C CA . ARG A 1 82 ? 9.717 10.240 3.715 1.00 93.31 82 ARG A CA 1
ATOM 629 C C . ARG A 1 82 ? 8.793 10.986 2.744 1.00 93.31 82 ARG A C 1
ATOM 631 O O . ARG A 1 82 ? 8.588 12.178 2.925 1.00 93.31 82 ARG A O 1
ATOM 638 N N . LEU A 1 83 ? 8.240 10.290 1.751 1.00 95.06 83 LEU A N 1
ATOM 639 C CA . LEU A 1 83 ? 7.337 10.811 0.721 1.00 95.06 83 LEU A CA 1
ATOM 640 C C . LEU A 1 83 ? 5.857 10.535 1.048 1.00 95.06 83 LEU A C 1
ATOM 642 O O . LEU A 1 83 ? 5.028 10.422 0.151 1.00 95.06 83 LEU A O 1
ATOM 646 N N . TYR A 1 84 ? 5.500 10.400 2.326 1.00 96.94 84 TYR A N 1
ATOM 647 C CA . TYR A 1 84 ? 4.128 10.059 2.717 1.00 96.94 84 TYR A CA 1
ATOM 648 C C . TYR A 1 84 ? 3.077 11.096 2.335 1.00 96.94 84 TYR A C 1
ATOM 650 O O . TYR A 1 84 ? 1.927 10.736 2.104 1.00 96.94 84 TYR A O 1
ATOM 658 N N . GLU A 1 85 ? 3.449 12.368 2.205 1.00 97.31 85 GLU A N 1
ATOM 659 C CA . GLU A 1 85 ? 2.537 13.386 1.677 1.00 97.31 85 GLU A CA 1
ATOM 660 C C . GLU A 1 85 ? 2.189 13.119 0.207 1.00 97.31 85 GLU A C 1
ATOM 662 O O . GLU A 1 85 ? 1.034 13.282 -0.177 1.00 97.31 85 GLU A O 1
ATOM 667 N N . ASP A 1 86 ? 3.146 12.634 -0.588 1.00 96.88 86 ASP A N 1
ATOM 668 C CA . ASP A 1 86 ? 2.936 12.271 -1.993 1.00 96.88 86 ASP A CA 1
ATOM 669 C C . ASP A 1 86 ? 2.064 11.014 -2.105 1.00 96.88 86 ASP A C 1
ATOM 671 O O . ASP A 1 86 ? 1.149 10.957 -2.928 1.00 96.88 86 ASP A O 1
ATOM 675 N N . ALA A 1 87 ? 2.300 10.028 -1.231 1.00 98.12 87 ALA A N 1
ATOM 676 C CA . ALA A 1 87 ? 1.471 8.828 -1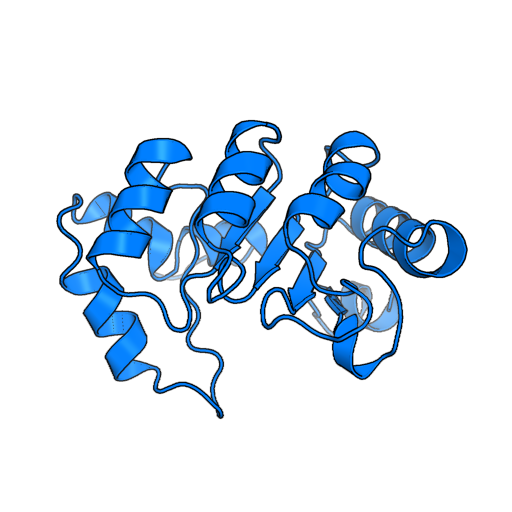.123 1.00 98.12 87 ALA A CA 1
ATOM 677 C C . ALA A 1 87 ? 0.020 9.171 -0.736 1.00 98.12 87 ALA A C 1
ATOM 679 O O . ALA A 1 87 ? -0.925 8.687 -1.360 1.00 98.12 87 ALA A O 1
ATOM 680 N N . ILE A 1 88 ? -0.171 10.047 0.257 1.00 98.62 88 ILE A N 1
ATOM 681 C CA . ILE A 1 88 ? -1.497 10.544 0.647 1.00 98.62 88 ILE A CA 1
ATOM 682 C C . ILE A 1 88 ? -2.127 11.337 -0.500 1.00 98.62 88 ILE A C 1
ATOM 684 O O . ILE A 1 88 ? -3.320 11.184 -0.755 1.00 98.62 88 ILE A O 1
ATOM 688 N N . LEU A 1 89 ? -1.361 12.181 -1.196 1.00 98.25 89 LEU A N 1
ATOM 689 C CA . LEU A 1 89 ? -1.861 12.974 -2.314 1.00 98.25 89 LEU A CA 1
ATOM 690 C C . LEU A 1 89 ? -2.415 12.073 -3.417 1.00 98.25 89 LEU A C 1
ATOM 692 O O . LEU A 1 89 ? -3.570 12.254 -3.794 1.00 98.25 89 LEU A O 1
ATOM 696 N N . VAL A 1 90 ? -1.640 11.100 -3.902 1.00 98.38 90 VAL A N 1
ATOM 697 C CA . VAL A 1 90 ? -2.092 10.208 -4.980 1.00 98.38 90 VAL A CA 1
ATOM 698 C C . VAL A 1 90 ? -3.271 9.336 -4.533 1.00 98.38 90 VAL A C 1
ATOM 700 O O . VAL A 1 90 ? -4.239 9.194 -5.274 1.00 98.38 90 VAL A O 1
ATOM 703 N N . ALA A 1 91 ? -3.285 8.862 -3.284 1.00 98.75 91 ALA A N 1
ATOM 704 C CA . ALA A 1 91 ? -4.409 8.096 -2.740 1.00 98.75 91 ALA A CA 1
ATOM 705 C C . ALA A 1 91 ? -5.708 8.912 -2.594 1.00 98.75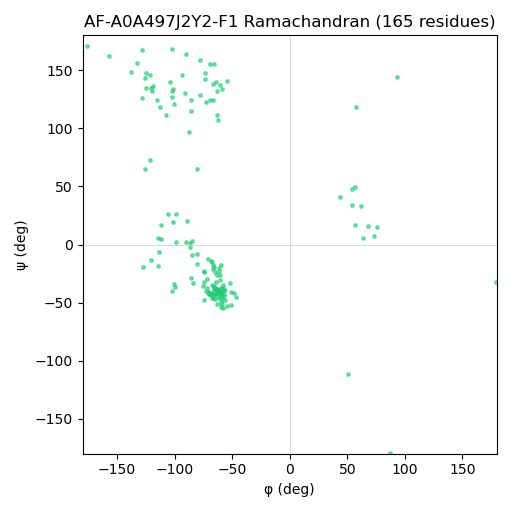 91 ALA A C 1
ATOM 707 O O . ALA A 1 91 ? -6.798 8.347 -2.552 1.00 98.75 91 ALA A O 1
ATOM 708 N N . ARG A 1 92 ? -5.639 10.248 -2.539 1.00 98.44 92 ARG A N 1
ATOM 709 C CA . ARG A 1 92 ? -6.844 11.096 -2.599 1.00 98.44 92 ARG A CA 1
ATOM 710 C C . ARG A 1 92 ? -7.449 11.183 -3.997 1.00 98.44 92 ARG A C 1
ATOM 712 O O . ARG A 1 92 ? -8.622 11.522 -4.095 1.00 98.44 92 ARG A O 1
ATOM 719 N N . TRP A 1 93 ? -6.655 10.945 -5.039 1.00 98.12 93 TRP A N 1
ATOM 720 C CA . TRP A 1 93 ? -7.113 10.982 -6.427 1.00 98.12 93 TRP A CA 1
ATOM 721 C C . TRP A 1 93 ? -7.703 9.650 -6.888 1.00 98.12 93 TRP A C 1
ATOM 723 O O . TRP A 1 93 ? -8.598 9.662 -7.726 1.00 98.12 93 TRP A O 1
ATOM 733 N N . PHE A 1 94 ? -7.243 8.528 -6.324 1.00 98.69 94 PHE A N 1
ATOM 734 C CA . PHE A 1 94 ? -7.667 7.192 -6.740 1.00 98.69 94 PHE A CA 1
ATOM 735 C C . PHE A 1 94 ? -8.136 6.337 -5.559 1.00 98.69 94 PHE A C 1
ATOM 737 O O . PHE A 1 94 ? -7.408 6.126 -4.584 1.00 98.69 94 PHE A O 1
ATOM 744 N N . ASP A 1 95 ? -9.352 5.803 -5.664 1.00 98.12 95 ASP A N 1
ATOM 745 C CA . ASP A 1 95 ? -10.018 5.079 -4.574 1.00 98.12 95 ASP A CA 1
ATOM 746 C C . ASP A 1 95 ? -9.452 3.674 -4.322 1.00 98.12 95 ASP A C 1
ATOM 748 O O . ASP A 1 95 ? -9.554 3.150 -3.212 1.00 98.12 95 ASP A O 1
ATOM 752 N N . ASN A 1 96 ? -8.799 3.080 -5.321 1.00 98.69 96 ASN A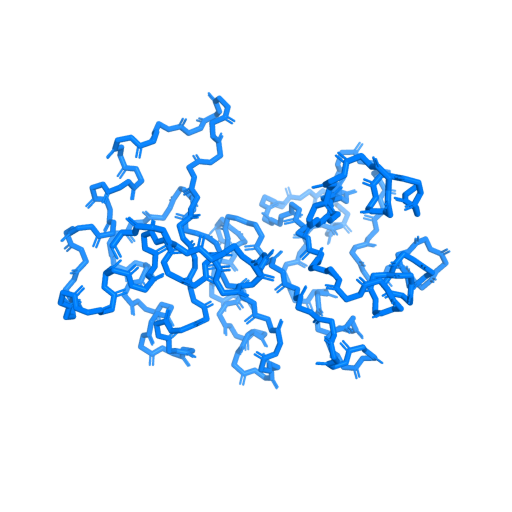 N 1
ATOM 753 C CA . ASN A 1 96 ? -8.181 1.754 -5.254 1.00 98.69 96 ASN A CA 1
ATOM 754 C C . ASN A 1 96 ? -6.756 1.752 -4.665 1.00 98.69 96 ASN A C 1
ATOM 756 O O . ASN A 1 96 ? -6.137 0.686 -4.581 1.00 98.69 96 ASN A O 1
ATOM 760 N N . ILE A 1 97 ? -6.244 2.907 -4.225 1.00 98.88 97 ILE A N 1
ATOM 761 C CA . ILE A 1 97 ? -4.950 3.023 -3.543 1.00 98.88 97 ILE A CA 1
ATOM 762 C C . ILE A 1 97 ? -5.125 2.898 -2.024 1.00 98.88 97 ILE A C 1
ATOM 764 O O . ILE A 1 97 ? -5.927 3.596 -1.403 1.00 98.88 97 ILE A O 1
ATOM 768 N N . ILE A 1 98 ? -4.314 2.029 -1.422 1.00 98.94 98 ILE A N 1
ATOM 769 C CA . ILE A 1 98 ? -4.287 1.710 0.006 1.00 98.94 98 ILE A CA 1
ATOM 770 C C . ILE A 1 98 ? -2.916 2.072 0.585 1.00 98.94 98 ILE A C 1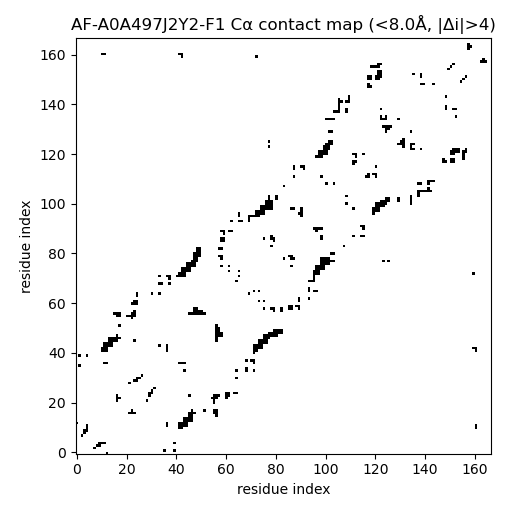
ATOM 772 O O . ILE A 1 98 ? -1.883 1.762 -0.007 1.00 98.94 98 ILE A O 1
ATOM 776 N N . LEU A 1 99 ? -2.891 2.694 1.763 1.00 98.88 99 LEU A N 1
ATOM 777 C CA . LEU A 1 99 ? -1.662 3.145 2.422 1.00 98.88 99 LEU A CA 1
ATOM 778 C C . LEU A 1 99 ? -1.250 2.191 3.551 1.00 98.88 99 LEU A C 1
ATOM 780 O O . LEU A 1 99 ? -2.049 1.913 4.444 1.00 98.88 99 LEU A O 1
ATOM 784 N N . GLU A 1 100 ? -0.006 1.708 3.541 1.00 98.69 100 GLU A N 1
ATOM 785 C CA . GLU A 1 100 ? 0.522 0.776 4.551 1.00 98.69 100 GLU A CA 1
ATOM 786 C C . GLU A 1 100 ? 1.422 1.488 5.583 1.00 98.69 100 GLU A C 1
ATOM 788 O O . GLU A 1 100 ? 2.281 2.283 5.215 1.00 98.69 100 GLU A O 1
ATOM 793 N N . THR A 1 101 ? 1.206 1.250 6.883 1.00 98.38 101 THR A N 1
ATOM 794 C CA . THR A 1 101 ? 1.679 2.135 7.975 1.00 98.38 101 THR A CA 1
ATOM 795 C C . THR A 1 101 ? 3.099 1.908 8.506 1.00 98.38 101 THR A C 1
ATOM 797 O O . THR A 1 101 ? 3.488 2.564 9.476 1.00 98.38 101 THR A O 1
ATOM 800 N N . SER A 1 102 ? 3.870 0.964 7.981 1.00 97.44 102 SER A N 1
ATOM 801 C CA . SER A 1 102 ? 5.220 0.682 8.480 1.00 97.44 102 SER A CA 1
ATOM 802 C C . SER A 1 102 ? 6.098 1.939 8.494 1.00 97.44 102 SER A C 1
ATOM 804 O O . SER A 1 102 ? 6.026 2.789 7.613 1.00 97.44 102 SER A O 1
ATOM 806 N N . PHE A 1 103 ? 6.907 2.071 9.551 1.00 96.88 103 PHE A N 1
ATOM 807 C CA . PHE A 1 103 ? 7.755 3.237 9.853 1.00 96.88 103 PHE A CA 1
ATOM 808 C C . PHE A 1 103 ? 7.044 4.569 10.142 1.00 96.88 103 PHE A C 1
ATOM 810 O O . PHE A 1 103 ? 7.730 5.568 10.358 1.00 96.88 103 PHE A O 1
ATOM 817 N N . HIS A 1 104 ? 5.711 4.603 10.222 1.00 97.88 104 HIS A N 1
ATOM 818 C CA . HIS A 1 104 ? 4.988 5.846 10.477 1.00 97.88 104 HIS A CA 1
ATOM 819 C C . HIS A 1 104 ? 4.667 6.118 11.943 1.00 97.88 104 HIS A C 1
ATOM 821 O O . HIS A 1 104 ? 4.380 5.231 12.755 1.00 97.88 104 HIS A O 1
ATOM 827 N N . THR A 1 105 ? 4.688 7.406 12.273 1.00 98.12 105 THR A N 1
ATOM 828 C CA . THR A 1 105 ? 4.286 7.921 13.583 1.00 98.12 105 THR A CA 1
ATOM 829 C C . THR A 1 105 ? 2.757 7.970 13.720 1.00 98.12 105 THR A C 1
ATOM 831 O O . THR A 1 105 ? 2.051 8.100 12.716 1.00 98.12 105 THR A O 1
ATOM 834 N N . PRO A 1 106 ? 2.207 7.999 14.953 1.00 98.56 106 PRO A N 1
ATOM 835 C CA . PRO A 1 106 ? 0.770 8.209 15.169 1.00 98.56 106 PRO A CA 1
ATOM 836 C C . PRO A 1 106 ? 0.210 9.452 14.461 1.00 98.56 106 PRO A C 1
ATOM 838 O O . PRO A 1 106 ? -0.945 9.479 14.043 1.00 98.56 106 PRO A O 1
ATOM 841 N N . ARG A 1 107 ? 1.023 10.510 14.331 1.00 98.19 107 ARG A N 1
ATOM 842 C CA . ARG A 1 107 ? 0.621 11.761 13.675 1.00 98.19 107 ARG A CA 1
ATOM 843 C C . ARG A 1 107 ? 0.457 11.586 12.166 1.00 98.19 107 ARG A C 1
ATOM 845 O O . ARG A 1 107 ? -0.492 12.129 11.610 1.00 98.19 107 ARG A O 1
ATOM 852 N N . GLU A 1 108 ? 1.370 10.868 11.526 1.00 98.38 108 GLU A N 1
ATOM 853 C CA . GLU A 1 108 ? 1.341 10.612 10.079 1.00 98.38 108 GLU A CA 1
ATOM 854 C C . GLU A 1 108 ? 0.209 9.649 9.718 1.00 98.38 108 GLU A C 1
ATOM 856 O O . GLU A 1 108 ? -0.548 9.925 8.792 1.00 98.38 108 GLU A O 1
ATOM 861 N N . ILE A 1 109 ? 0.005 8.599 10.522 1.00 98.75 109 ILE A N 1
ATOM 862 C CA . ILE A 1 109 ? -1.132 7.678 10.368 1.00 98.75 109 ILE A CA 1
ATOM 863 C C . ILE A 1 109 ? -2.454 8.442 10.484 1.00 98.75 109 ILE A C 1
ATOM 865 O O . ILE A 1 109 ? -3.319 8.305 9.623 1.00 98.75 109 ILE A O 1
ATOM 869 N N . ARG A 1 110 ? -2.603 9.306 11.501 1.00 98.69 110 ARG A N 1
ATOM 870 C CA . ARG A 1 110 ? -3.801 10.147 11.643 1.00 98.69 110 ARG A CA 1
ATOM 871 C C . ARG A 1 110 ? -4.033 11.011 10.410 1.00 98.69 110 ARG A C 1
ATOM 873 O O . ARG A 1 110 ? -5.162 11.119 9.953 1.00 98.69 110 ARG A O 1
ATOM 880 N N . ARG A 1 111 ? -2.972 11.607 9.864 1.00 98.56 111 ARG A N 1
ATOM 881 C CA . ARG A 1 111 ? -3.071 12.435 8.661 1.00 98.56 111 ARG A CA 1
ATOM 882 C C . ARG A 1 111 ? -3.542 11.624 7.455 1.00 98.56 111 ARG A C 1
ATOM 884 O O . ARG A 1 111 ? -4.373 12.121 6.705 1.00 98.56 111 ARG A O 1
ATOM 891 N N . ALA A 1 112 ? -3.056 10.397 7.278 1.00 98.75 112 ALA A N 1
ATOM 892 C CA . ALA A 1 112 ? -3.560 9.503 6.240 1.00 98.75 112 ALA A CA 1
ATOM 893 C C . ALA A 1 112 ? -5.063 9.241 6.431 1.00 98.75 112 ALA A C 1
ATOM 895 O O . ALA A 1 112 ? -5.847 9.503 5.522 1.00 98.75 112 ALA A O 1
ATOM 896 N N . VAL A 1 113 ? -5.482 8.849 7.638 1.00 98.81 113 VAL A N 1
ATOM 897 C CA . VAL A 1 113 ? -6.898 8.599 7.965 1.00 98.81 113 VAL A CA 1
ATOM 898 C C . VAL A 1 113 ? -7.778 9.823 7.686 1.00 98.81 113 VAL A C 1
ATOM 900 O O . VAL A 1 113 ? -8.783 9.698 6.994 1.00 98.81 113 VAL A O 1
ATOM 903 N N . GLU A 1 114 ? -7.376 11.014 8.139 1.00 98.56 114 GLU A N 1
ATOM 904 C CA . GLU A 1 114 ? -8.107 12.274 7.918 1.00 98.56 114 GLU A CA 1
ATOM 905 C C . GLU A 1 114 ? -8.262 12.631 6.429 1.00 98.56 114 GLU A C 1
ATOM 907 O O . GLU A 1 114 ? -9.173 13.372 6.061 1.00 98.56 114 GLU A O 1
ATOM 912 N N . ARG A 1 115 ? -7.356 12.155 5.566 1.00 98.56 115 ARG A N 1
ATOM 913 C CA . ARG A 1 115 ? -7.311 12.527 4.146 1.00 98.56 115 ARG A CA 1
ATOM 914 C C . ARG A 1 115 ? -7.921 11.495 3.211 1.00 98.56 115 ARG A C 1
ATOM 916 O O . ARG A 1 115 ? -8.464 11.911 2.190 1.00 98.56 115 ARG A O 1
ATOM 923 N N . VAL A 1 116 ? -7.806 10.204 3.522 1.00 98.56 116 VAL A N 1
ATOM 924 C CA . VAL A 1 116 ? -8.255 9.118 2.632 1.00 98.56 116 VAL A CA 1
ATOM 925 C C . VAL A 1 116 ? -9.311 8.198 3.246 1.00 98.56 116 VAL A C 1
ATOM 927 O O . VAL A 1 116 ? -9.953 7.464 2.499 1.00 98.56 116 VAL A O 1
ATOM 930 N N . GLY A 1 117 ? -9.536 8.270 4.560 1.00 98.69 117 GLY A N 1
ATOM 931 C CA . GLY A 1 117 ? -10.425 7.367 5.293 1.00 98.69 117 GLY A CA 1
ATOM 932 C C . GLY A 1 117 ? -9.687 6.162 5.880 1.00 98.69 117 GLY A C 1
ATOM 933 O O . GLY A 1 117 ? -8.738 5.634 5.297 1.00 98.69 117 GLY A O 1
ATOM 934 N N . ALA A 1 118 ? -10.109 5.722 7.069 1.00 98.75 118 ALA A N 1
ATOM 935 C CA . ALA A 1 118 ? -9.475 4.601 7.766 1.00 98.75 118 ALA A CA 1
ATOM 936 C C . ALA A 1 118 ? -9.624 3.266 7.025 1.00 98.75 118 ALA A C 1
ATOM 938 O O . ALA A 1 118 ? -8.799 2.383 7.216 1.00 98.75 118 ALA A O 1
ATOM 939 N N . ASP A 1 119 ? -10.637 3.105 6.173 1.00 98.62 119 ASP A N 1
ATOM 940 C CA . ASP A 1 119 ? -10.901 1.910 5.360 1.00 98.62 119 ASP A CA 1
ATOM 941 C C . ASP A 1 119 ? -9.860 1.670 4.248 1.00 98.62 119 ASP A C 1
ATOM 943 O O . ASP A 1 119 ? -9.774 0.559 3.707 1.00 98.62 119 ASP A O 1
ATOM 947 N N . ARG A 1 120 ? -9.035 2.688 3.958 1.00 98.81 120 ARG A N 1
ATOM 948 C CA . ARG A 1 120 ? -7.940 2.659 2.974 1.00 98.81 120 ARG A CA 1
ATOM 949 C C . ARG A 1 120 ? -6.545 2.745 3.593 1.00 98.81 120 ARG A C 1
ATOM 951 O O . ARG A 1 120 ? -5.564 3.005 2.899 1.00 98.81 120 ARG A O 1
ATOM 958 N N . VAL A 1 121 ? -6.436 2.483 4.893 1.00 98.88 121 VAL A N 1
ATOM 959 C CA . VAL A 1 121 ? -5.159 2.408 5.612 1.00 98.88 121 VAL A CA 1
ATOM 960 C C . VAL A 1 121 ? -5.002 1.014 6.218 1.00 98.88 121 VAL A C 1
ATOM 962 O O . VAL A 1 121 ? -5.926 0.495 6.841 1.00 98.88 121 VAL A O 1
ATOM 965 N N . VAL A 1 122 ? -3.845 0.381 6.036 1.00 98.88 122 VAL A N 1
ATOM 966 C CA . VAL A 1 122 ? -3.568 -0.978 6.528 1.00 98.88 122 VAL A CA 1
ATOM 967 C C . VAL A 1 122 ? -2.314 -1.017 7.382 1.00 98.88 122 VAL A C 1
ATOM 969 O O . VAL A 1 122 ? -1.321 -0.350 7.098 1.00 98.88 122 VAL A O 1
ATOM 972 N N . TYR A 1 123 ? -2.347 -1.839 8.422 1.00 98.62 123 TYR A N 1
ATOM 973 C CA . TYR A 1 123 ? -1.175 -2.123 9.226 1.00 98.62 123 TYR A CA 1
ATOM 974 C C . TYR A 1 123 ? -0.121 -2.896 8.430 1.00 98.62 123 TYR A C 1
ATOM 976 O O . TYR A 1 123 ? -0.417 -3.884 7.754 1.00 98.62 123 TYR A O 1
ATOM 984 N N . GLY A 1 124 ? 1.127 -2.500 8.628 1.00 97.94 124 GLY A N 1
ATOM 985 C CA . GLY A 1 124 ? 2.285 -3.349 8.424 1.00 97.94 124 GLY A CA 1
ATOM 986 C C . GLY A 1 124 ? 3.469 -2.847 9.248 1.00 97.94 124 GLY A C 1
ATOM 987 O O . GLY A 1 124 ? 3.482 -1.728 9.775 1.00 97.94 124 GLY A O 1
ATOM 988 N N . SER A 1 125 ? 4.443 -3.735 9.432 1.00 97.19 125 SER A N 1
ATOM 989 C CA . SER A 1 125 ? 5.631 -3.499 10.258 1.00 97.19 125 SER A CA 1
ATOM 990 C C . SER A 1 125 ? 6.931 -3.468 9.472 1.00 97.19 125 SER A C 1
ATOM 992 O O . SER A 1 125 ? 7.918 -2.970 9.992 1.00 97.19 125 SER A O 1
ATOM 994 N N . ASP A 1 126 ? 6.940 -4.009 8.252 1.00 95.44 126 ASP A N 1
ATOM 995 C CA . ASP A 1 126 ? 8.150 -4.267 7.465 1.00 95.44 126 ASP A CA 1
ATOM 996 C C . ASP A 1 126 ? 9.213 -5.110 8.205 1.00 95.44 126 ASP A C 1
ATOM 998 O O . ASP A 1 126 ? 10.417 -4.911 8.056 1.00 95.44 126 ASP A O 1
ATOM 1002 N N . MET A 1 127 ? 8.789 -6.058 9.051 1.00 95.25 127 MET A N 1
ATOM 1003 C CA . MET A 1 127 ? 9.705 -7.025 9.672 1.00 95.25 127 MET A CA 1
ATOM 1004 C C . MET A 1 127 ? 10.435 -7.836 8.575 1.00 95.25 127 MET A C 1
ATOM 1006 O O . MET A 1 127 ? 9.770 -8.314 7.653 1.00 95.25 127 MET A O 1
ATOM 1010 N N . PRO A 1 128 ? 11.772 -8.028 8.643 1.00 95.00 128 PRO A N 1
ATOM 1011 C CA . PRO A 1 128 ? 12.663 -7.846 9.799 1.00 95.00 128 PRO A CA 1
ATOM 1012 C C . PRO A 1 128 ? 13.285 -6.450 9.978 1.00 95.00 128 PRO A C 1
ATOM 1014 O O . PRO A 1 128 ? 14.078 -6.274 10.900 1.00 95.00 128 PRO A O 1
ATOM 1017 N N . PHE A 1 129 ? 12.972 -5.469 9.129 1.00 93.38 129 PHE A N 1
ATOM 1018 C CA . PHE A 1 129 ? 13.559 -4.124 9.209 1.00 93.38 129 PHE A CA 1
ATOM 1019 C C . PHE A 1 129 ? 12.844 -3.216 10.209 1.00 93.38 129 PHE A C 1
ATOM 1021 O O . PHE A 1 129 ? 13.481 -2.374 10.843 1.00 93.38 129 PHE A O 1
ATOM 1028 N N . GLY A 1 130 ? 11.531 -3.377 10.358 1.00 93.88 130 GLY A N 1
ATOM 1029 C CA . GLY A 1 130 ? 10.765 -2.739 11.420 1.00 93.88 130 GLY A CA 1
ATOM 1030 C C . GLY A 1 130 ? 10.429 -3.684 12.572 1.00 93.88 130 GLY A C 1
ATOM 1031 O O . GLY A 1 130 ? 10.602 -4.902 12.498 1.00 93.88 130 GLY A O 1
ATOM 1032 N N . ILE A 1 131 ? 9.944 -3.087 13.661 1.00 97.06 131 ILE A N 1
ATOM 1033 C CA . ILE A 1 131 ? 9.591 -3.776 14.906 1.00 97.06 131 ILE A CA 1
ATOM 1034 C C . ILE A 1 131 ? 8.058 -3.800 15.012 1.00 97.06 131 ILE A C 1
ATOM 1036 O O . ILE A 1 131 ? 7.458 -2.731 15.187 1.00 97.06 131 ILE A O 1
ATOM 1040 N N . PRO A 1 132 ? 7.406 -4.976 14.905 1.00 97.75 132 PRO A N 1
ATOM 1041 C CA . PRO A 1 132 ? 5.947 -5.090 14.907 1.00 97.75 132 PRO A CA 1
ATOM 1042 C C . PRO A 1 132 ? 5.257 -4.371 16.066 1.00 97.75 132 PRO A C 1
ATOM 1044 O O . PRO A 1 132 ? 4.247 -3.698 15.851 1.00 97.75 132 PRO A O 1
ATOM 1047 N N . GLU A 1 133 ? 5.822 -4.460 17.268 1.00 97.69 133 GLU A N 1
ATOM 1048 C CA . GLU A 1 133 ? 5.302 -3.863 18.497 1.00 97.69 133 GLU A CA 1
ATOM 1049 C C . GLU A 1 133 ? 5.272 -2.335 18.417 1.00 97.69 133 GLU A C 1
ATOM 1051 O O . GLU A 1 133 ? 4.300 -1.715 18.851 1.00 97.69 133 GLU A O 1
ATOM 1056 N N . ILE A 1 134 ? 6.299 -1.725 17.816 1.00 97.00 134 ILE A N 1
ATOM 1057 C CA . ILE A 1 134 ? 6.364 -0.273 17.619 1.00 97.00 134 ILE A CA 1
ATOM 1058 C C . ILE A 1 134 ? 5.294 0.158 16.616 1.00 97.00 134 ILE A C 1
ATOM 1060 O O . ILE A 1 134 ? 4.547 1.094 16.893 1.00 97.00 134 ILE A O 1
ATOM 1064 N N . SER A 1 135 ? 5.156 -0.550 15.493 1.00 97.38 135 SER A N 1
ATOM 1065 C CA . SER A 1 135 ? 4.137 -0.236 14.484 1.00 97.38 135 SER A CA 1
ATOM 1066 C C . SER A 1 135 ? 2.712 -0.389 15.031 1.00 97.38 135 SER A C 1
ATOM 1068 O O . SER A 1 135 ? 1.858 0.459 14.770 1.00 97.38 135 SER A O 1
ATOM 1070 N N . ILE A 1 136 ? 2.449 -1.419 15.845 1.00 98.44 136 ILE A N 1
ATOM 1071 C CA . ILE A 1 136 ? 1.152 -1.595 16.523 1.00 98.44 136 ILE A CA 1
ATOM 1072 C C . ILE A 1 136 ? 0.910 -0.438 17.494 1.00 98.44 136 ILE A C 1
ATOM 1074 O O . ILE A 1 136 ? -0.186 0.128 17.528 1.00 98.44 136 ILE A O 1
ATOM 1078 N N . MET A 1 137 ? 1.927 -0.060 18.274 1.00 98.38 137 MET A N 1
ATOM 1079 C CA . MET A 1 137 ? 1.830 1.057 19.212 1.00 98.38 137 MET A CA 1
ATOM 1080 C C . MET A 1 137 ? 1.553 2.381 18.491 1.00 98.38 137 MET A C 1
ATOM 1082 O O . MET A 1 137 ? 0.727 3.162 18.964 1.00 98.38 137 MET A O 1
ATOM 1086 N N . SER A 1 138 ? 2.160 2.611 17.322 1.00 98.19 138 SER A N 1
ATOM 1087 C CA . SER A 1 138 ? 1.890 3.793 16.497 1.00 98.19 138 SER A CA 1
ATOM 1088 C C . SER A 1 138 ? 0.409 3.918 16.128 1.00 98.19 138 SER A C 1
ATOM 1090 O O . SER A 1 138 ? -0.164 5.001 16.257 1.00 98.19 138 SER A O 1
ATOM 1092 N N . VAL A 1 139 ? -0.239 2.816 15.731 1.00 98.50 139 VAL A N 1
ATOM 1093 C CA . VAL A 1 139 ? -1.683 2.807 15.434 1.00 98.50 139 VAL A CA 1
ATOM 1094 C C . VAL A 1 139 ? -2.506 2.994 16.714 1.00 98.50 139 VAL A C 1
ATOM 1096 O O . VAL A 1 139 ? -3.445 3.786 16.731 1.00 98.50 139 VAL A O 1
ATOM 1099 N N . ARG A 1 140 ? -2.143 2.332 17.820 1.00 98.19 140 ARG A N 1
ATOM 1100 C CA . ARG A 1 140 ? -2.885 2.424 19.095 1.00 98.19 140 ARG A CA 1
ATOM 1101 C C . ARG A 1 140 ? -2.871 3.824 19.710 1.00 98.19 140 ARG A C 1
ATOM 1103 O O . ARG A 1 140 ? -3.892 4.260 20.245 1.00 98.19 140 ARG A O 1
ATOM 1110 N N . LEU A 1 141 ? -1.739 4.522 19.617 1.00 98.12 141 LEU A N 1
ATOM 1111 C CA . LEU A 1 141 ? -1.561 5.898 20.099 1.00 98.12 141 LEU A CA 1
ATOM 1112 C C . LEU A 1 141 ? -2.113 6.953 19.128 1.00 98.12 141 LEU A C 1
ATOM 1114 O O . LEU A 1 141 ? -2.159 8.140 19.464 1.00 98.12 141 LEU A O 1
ATOM 1118 N N . CYS A 1 142 ? -2.527 6.548 17.925 1.00 95.81 142 CYS A N 1
ATOM 1119 C CA . CYS A 1 142 ? -3.181 7.431 16.973 1.00 95.81 142 CYS A CA 1
ATOM 1120 C C . CYS A 1 142 ? -4.513 7.933 17.551 1.00 95.81 142 CYS A C 1
ATOM 1122 O O . CYS A 1 142 ? -5.325 7.156 18.057 1.00 95.81 142 CYS A O 1
ATOM 1124 N N . LYS A 1 143 ? -4.746 9.249 17.476 1.00 97.12 143 LYS A N 1
ATOM 1125 C CA . LYS A 1 143 ? -5.974 9.897 17.968 1.00 97.12 143 LYS A CA 1
ATOM 1126 C C . LYS A 1 143 ? -7.118 9.748 16.955 1.00 97.12 143 LYS A C 1
ATOM 1128 O O . LYS A 1 143 ? -7.552 10.735 16.372 1.00 97.12 143 LYS A O 1
ATOM 1133 N N . ILE A 1 144 ? -7.545 8.509 16.741 1.00 97.88 144 ILE A N 1
ATOM 1134 C CA . ILE A 1 144 ? -8.683 8.079 15.913 1.00 97.88 144 ILE A CA 1
ATOM 1135 C C . ILE A 1 144 ? -9.583 7.160 16.754 1.00 97.88 144 ILE A C 1
ATOM 1137 O O . ILE A 1 144 ? -9.180 6.737 17.844 1.00 97.88 144 ILE A O 1
ATOM 1141 N N . SER A 1 145 ? -10.795 6.867 16.290 1.00 98.44 145 SER A N 1
ATOM 1142 C CA . SER A 1 145 ? -11.725 5.995 17.016 1.00 98.44 145 SER A CA 1
ATOM 1143 C C . SER A 1 145 ? -11.211 4.554 17.111 1.00 98.44 145 SER A C 1
ATOM 1145 O O . SER A 1 145 ? -10.443 4.095 16.266 1.00 98.44 145 SER A O 1
ATOM 1147 N N . GLU A 1 146 ? -11.665 3.805 18.119 1.00 98.25 146 GLU A N 1
ATOM 1148 C CA . GLU A 1 146 ? -11.283 2.391 18.275 1.00 98.25 146 GLU A CA 1
ATOM 1149 C C . GLU A 1 146 ? -11.689 1.546 17.058 1.00 98.25 146 GLU A C 1
ATOM 1151 O O . GLU A 1 146 ? -10.899 0.736 16.582 1.00 98.25 146 GLU A O 1
ATOM 1156 N N . LYS A 1 147 ? -12.854 1.828 16.459 1.00 98.38 147 LYS A N 1
ATOM 1157 C CA . LYS A 1 147 ? -13.297 1.176 15.220 1.00 98.38 147 LYS A CA 1
ATOM 1158 C C . LYS A 1 147 ? -12.325 1.416 14.060 1.00 98.38 147 LYS A C 1
ATOM 1160 O O . LYS A 1 147 ? -12.033 0.501 13.298 1.00 98.38 147 LYS A O 1
ATOM 1165 N N . GLU A 1 148 ? -11.803 2.633 13.914 1.00 98.75 148 GLU A N 1
ATOM 1166 C CA . GLU A 1 148 ? -10.801 2.935 12.883 1.00 98.75 148 GLU A CA 1
ATOM 1167 C C . GLU A 1 148 ? -9.469 2.226 13.158 1.00 98.75 148 GLU A C 1
ATOM 1169 O O . GLU A 1 148 ? -8.814 1.769 12.222 1.00 98.75 148 GLU A O 1
ATOM 1174 N N . LYS A 1 149 ? -9.077 2.064 14.429 1.00 98.75 149 LYS A N 1
ATOM 1175 C CA . LYS A 1 149 ? -7.886 1.277 14.787 1.00 98.75 149 LYS A CA 1
ATOM 1176 C C . LYS A 1 149 ? -8.057 -0.194 14.421 1.00 98.75 149 LYS A C 1
ATOM 1178 O O . LYS A 1 149 ? -7.128 -0.772 13.869 1.00 98.75 149 LYS A O 1
ATOM 1183 N N . GLU A 1 150 ? -9.219 -0.791 14.679 1.00 98.19 150 GLU A N 1
ATOM 1184 C CA . GLU A 1 150 ? -9.529 -2.175 14.285 1.00 98.19 150 GLU A CA 1
ATOM 1185 C C . GLU A 1 150 ? -9.480 -2.366 12.764 1.00 98.19 150 GLU A C 1
ATOM 1187 O O . GLU A 1 150 ? -8.921 -3.355 12.276 1.00 98.19 150 GLU A O 1
ATOM 1192 N N . LEU A 1 151 ? -10.007 -1.391 12.009 1.00 98.62 151 LEU A N 1
ATOM 1193 C CA . LEU A 1 151 ? -9.902 -1.368 10.548 1.00 98.62 151 LEU A CA 1
ATOM 1194 C C . LEU A 1 151 ? -8.443 -1.475 10.100 1.00 98.62 151 LEU A C 1
ATOM 1196 O O . LEU A 1 151 ? -8.094 -2.389 9.346 1.00 98.62 151 LEU A O 1
ATOM 1200 N N . ILE A 1 152 ? -7.588 -0.600 10.624 1.00 98.75 152 ILE A N 1
ATOM 1201 C CA . ILE A 1 152 ? -6.170 -0.539 10.259 1.00 98.75 152 ILE A CA 1
ATOM 1202 C C . ILE A 1 152 ? -5.420 -1.794 10.720 1.00 98.75 152 ILE A C 1
ATOM 1204 O O . ILE A 1 152 ? -4.663 -2.368 9.939 1.00 98.75 152 ILE A O 1
ATOM 1208 N N . LEU A 1 153 ? -5.632 -2.244 11.960 1.00 98.31 153 LEU A N 1
ATOM 1209 C CA . LEU A 1 153 ? -4.880 -3.342 12.582 1.00 98.31 153 LEU A CA 1
ATOM 1210 C C . LEU A 1 153 ? -5.186 -4.726 12.001 1.00 98.31 153 LEU A C 1
ATOM 1212 O O . LEU A 1 153 ? -4.436 -5.662 12.270 1.00 98.31 153 LEU A O 1
ATOM 1216 N N . GLY A 1 154 ? -6.239 -4.880 11.197 1.00 97.25 154 GLY A N 1
ATOM 1217 C CA . GLY A 1 154 ? -6.447 -6.153 10.513 1.00 97.25 154 GLY A CA 1
ATOM 1218 C C . GLY A 1 154 ? -7.676 -6.249 9.627 1.00 97.25 154 GLY A C 1
ATOM 1219 O O . GLY A 1 154 ? -7.607 -6.938 8.609 1.00 97.25 154 GLY A O 1
ATOM 1220 N N . LEU A 1 155 ? -8.783 -5.568 9.948 1.00 97.88 155 LEU A N 1
ATOM 1221 C CA . LEU A 1 155 ? -10.035 -5.799 9.213 1.00 97.88 155 LEU A CA 1
ATOM 1222 C C . LEU A 1 155 ? -9.936 -5.363 7.743 1.00 97.88 155 LEU A C 1
ATOM 1224 O O . LEU A 1 155 ? -10.464 -6.051 6.869 1.00 97.88 155 LEU A O 1
ATOM 1228 N N . ASN A 1 156 ? -9.210 -4.283 7.444 1.00 98.56 156 ASN A N 1
ATOM 1229 C CA . ASN A 1 156 ? -8.980 -3.852 6.065 1.00 98.56 156 ASN A CA 1
ATOM 1230 C C . ASN A 1 156 ? -8.165 -4.873 5.275 1.00 98.56 156 ASN A C 1
ATOM 1232 O O . ASN A 1 156 ? -8.550 -5.233 4.165 1.00 98.56 156 ASN A O 1
ATOM 1236 N N . MET A 1 157 ? -7.069 -5.381 5.846 1.00 98.00 157 MET A N 1
ATOM 1237 C CA . MET A 1 157 ? -6.251 -6.390 5.172 1.00 98.00 157 MET A CA 1
ATOM 1238 C C . MET A 1 157 ? -7.021 -7.707 5.006 1.00 98.00 157 MET A C 1
ATOM 1240 O O . MET A 1 157 ? -6.979 -8.312 3.938 1.00 98.00 157 MET A O 1
ATOM 1244 N N . ALA A 1 158 ? -7.797 -8.123 6.010 1.00 97.25 158 ALA A N 1
ATOM 1245 C CA . ALA A 1 158 ? -8.658 -9.300 5.913 1.00 97.25 158 ALA A CA 1
ATOM 1246 C C . ALA A 1 158 ? -9.690 -9.159 4.781 1.00 97.25 158 ALA A C 1
ATOM 1248 O O . ALA A 1 158 ? -9.854 -10.085 3.983 1.00 97.25 158 ALA A O 1
ATOM 1249 N N . ARG A 1 159 ? -10.324 -7.983 4.656 1.00 97.31 159 ARG A N 1
ATOM 1250 C CA . ARG A 1 159 ? -11.231 -7.647 3.549 1.00 97.31 159 ARG A CA 1
ATOM 1251 C C . ARG A 1 159 ? -10.520 -7.714 2.196 1.00 97.31 159 ARG A C 1
ATOM 1253 O O . ARG A 1 159 ? -11.037 -8.356 1.288 1.00 97.31 159 ARG A O 1
ATOM 1260 N N . ILE A 1 160 ? -9.348 -7.087 2.068 1.00 97.81 160 ILE A N 1
ATOM 1261 C CA . ILE A 1 160 ? -8.563 -7.043 0.821 1.00 97.81 160 ILE A CA 1
ATOM 1262 C C . ILE A 1 160 ? -8.132 -8.450 0.377 1.00 97.81 160 ILE A C 1
ATOM 1264 O O . ILE A 1 160 ? -8.213 -8.774 -0.803 1.00 97.81 160 ILE A O 1
ATOM 1268 N N . LEU A 1 161 ? -7.717 -9.311 1.311 1.00 96.44 161 LEU A N 1
ATOM 1269 C CA . LEU A 1 161 ? -7.250 -10.673 1.013 1.00 96.44 161 LEU A CA 1
ATOM 1270 C C . LEU A 1 161 ? -8.384 -11.718 0.956 1.00 96.44 161 LEU A C 1
ATOM 1272 O O . LEU A 1 161 ? -8.130 -12.903 0.705 1.00 96.44 161 LEU A O 1
ATOM 1276 N N . GLY A 1 162 ? -9.631 -11.310 1.215 1.00 94.00 162 GLY A N 1
ATOM 1277 C CA . GLY A 1 162 ? -10.787 -12.206 1.274 1.00 94.00 162 GLY A CA 1
ATOM 1278 C C . GLY A 1 162 ? -10.673 -13.268 2.373 1.00 94.00 162 GLY A C 1
ATOM 1279 O O . GLY A 1 162 ? -11.122 -14.402 2.188 1.00 94.00 162 GLY A O 1
ATOM 1280 N N . ILE A 1 163 ? -10.032 -12.935 3.495 1.00 90.88 163 ILE A N 1
ATOM 1281 C CA . ILE A 1 163 ? -9.885 -13.827 4.647 1.00 90.88 163 ILE A CA 1
ATOM 1282 C C . ILE A 1 163 ? -11.136 -13.681 5.512 1.00 90.88 163 ILE A C 1
ATOM 1284 O O . ILE A 1 163 ? -11.404 -12.616 6.067 1.00 90.88 163 ILE A O 1
ATOM 1288 N N . LYS A 1 164 ? -11.916 -14.760 5.621 1.00 81.19 164 LYS A N 1
ATOM 1289 C CA . LYS A 1 164 ? -13.048 -14.819 6.548 1.00 81.19 164 LYS A CA 1
ATOM 1290 C C . LYS A 1 164 ? -12.525 -15.074 7.953 1.00 81.19 164 LYS A C 1
ATOM 1292 O O . LYS A 1 164 ? -11.761 -16.011 8.168 1.00 81.19 164 LYS A O 1
ATOM 1297 N N . GLY A 1 165 ? -12.962 -14.243 8.885 1.00 64.75 165 GLY A N 1
ATOM 1298 C CA . GLY A 1 165 ? -12.694 -14.439 10.294 1.00 64.75 165 GLY A CA 1
ATOM 1299 C C . GLY A 1 165 ? -13.496 -15.551 10.924 1.00 64.75 165 GLY A C 1
ATOM 1300 O O . GLY A 1 165 ? -14.658 -15.750 10.580 1.00 64.75 165 GLY A O 1
ATOM 1301 N N . SER A 1 166 ? -12.880 -16.206 11.900 1.00 55.56 166 SER A N 1
ATOM 1302 C CA . SER A 1 166 ? -13.561 -16.911 12.989 1.00 55.56 166 SER A CA 1
ATOM 1303 C C . SER A 1 166 ? -13.450 -16.128 14.309 1.00 55.56 166 SER A C 1
ATOM 13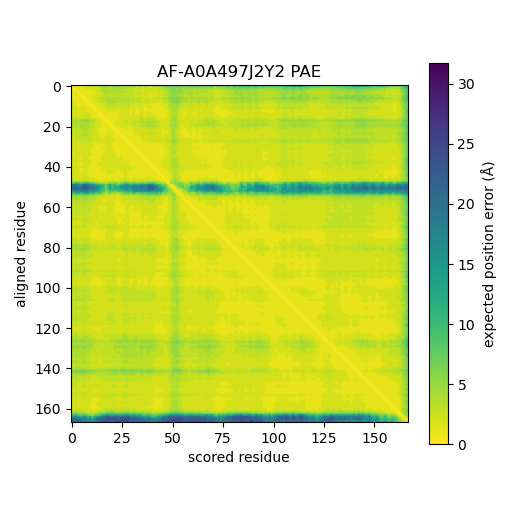05 O O . SER A 1 166 ? -13.415 -16.737 15.374 1.00 55.56 166 SER A O 1
ATOM 1307 N N . TRP A 1 167 ? -13.292 -14.803 14.215 1.00 58.88 167 TRP A N 1
ATOM 1308 C CA . TRP A 1 167 ? -13.123 -13.864 15.327 1.00 58.88 167 TRP A CA 1
ATOM 1309 C C . TRP A 1 167 ? -14.441 -13.210 15.723 1.00 58.88 167 TRP A C 1
ATOM 1311 O O . TRP A 1 167 ? -15.226 -12.881 14.804 1.00 58.88 167 TRP A O 1
#

Foldseek 3Di:
DVCCVPPVVDAAEEDEQVVVVAACLPCVPNVVVLVVCLVSLHAYEYAAADDDPPCRRHLLSCLNSCVVRVSHQYENPCCRVVNVVSSLVSLLVHVSYAYENAPHALVSLLVSCVRNNLLRYAYDHPPPVGDNVVSLVRLVPRPDDPVSSVSHDPVSVCVNSVPDDPD

pLDDT: mean 95.51, std 7.16, range [55.56, 98.94]

Secondary structure (DSSP, 8-state):
-HHHHHHS----EEE-HHHHT--TT-TTTTHHHHHHHHHHT--EEEE--S--TT-TT-GGGHHHHHHH-TTS-EEEEGGGGGGHHHHHHHHHH-TTEEEE-TT--HHHHHHHHHHH-GGGEE----TTTS-HHHHHHHHHTSSS-HHHHHIIIIIHHHHHHT-----

Mean predicted aligned error: 3.04 Å

Sequence (167 aa):
MEDGVKHKGFKGIKLHPRNEAFPINSEKLVFPIAELASKLKVPLLFHTGDPDTYGFAQPTLVGDL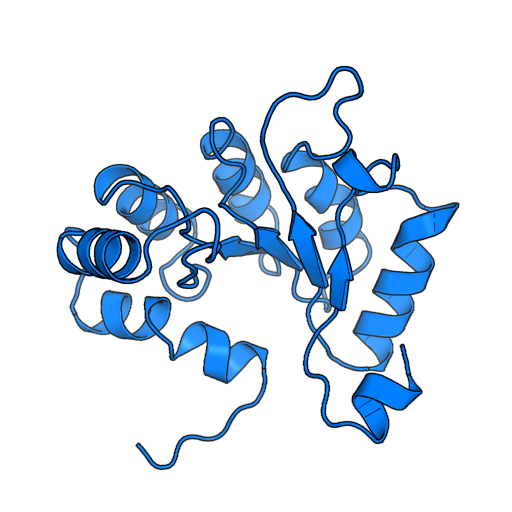ADTFPEVTIIVGHMGKRLYEDAILVARWFDNIILETSFHTPREIRRAVERVGADRVVYGSDMPFGIPEISIMSVRLCKISEKEKELILGLNMARILGIKGSW